Protein AF-A0A496RFH6-F1 (afdb_monomer_lite)

Sequence (148 aa):
MKIVNLVVMVLVFVSGLVIGMLFSYVYQAKTEIEFAIPNFTYTCKNTTIETVKQVEYVYIHDVEEKEWETLIKDFARKHEYDEHNYNCVDFSRDAVKMLREHGYDARQVQGHCKEHPSNINHAWIELCLWYDAITGELIPQNQCIKNM

pLDDT: mean 70.6, std 20.78, range [30.08, 94.81]

Secondary structure (DSSP, 8-state):
-HHHHHHHHHHHHHHHHHHHHHHHHHHHHHHT----------------------------------HHHHHHHHHHHHS--BTTTB-HHHHHHHHHHHHHHTT-EEEEEEE--TT-TT-SSEEEEEEE-EE-TTT-PEEPTTT-----

Foldseek 3Di:
DVVVVVVVVVVVVVVVVVVVVVVVVVVVVVVPPPPPDDDDDDDDPDDDDPDDDDPDPPPPVPPPQDPLRVLL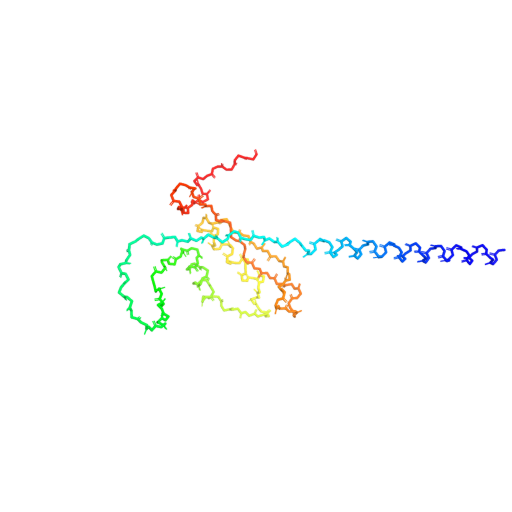VVLCVVDPADCVPCHQVNSQVVSQVSCVVVQWDKDKDWADDPVCPPCRIGIHIDTDWDADPPPRHTDGNVRDDDDD

Radius of gyration: 26.33 Å; chains: 1; bounding box: 45×40×93 Å

Structure (mmCIF, N/CA/C/O backbone):
data_AF-A0A496RFH6-F1
#
_entry.id   AF-A0A496RFH6-F1
#
loop_
_atom_site.group_PDB
_atom_site.id
_atom_site.type_symbol
_atom_site.label_atom_id
_atom_site.label_alt_id
_atom_site.label_comp_id
_atom_site.label_asym_id
_atom_site.label_entity_id
_atom_site.label_seq_id
_atom_site.pdbx_PDB_ins_code
_atom_site.Cartn_x
_atom_site.Cartn_y
_atom_site.Cartn_z
_atom_site.occupancy
_atom_site.B_iso_or_equiv
_atom_site.auth_seq_id
_atom_site.auth_comp_id
_atom_site.auth_asym_id
_atom_site.auth_atom_id
_atom_site.pdbx_PDB_model_num
ATOM 1 N N . MET A 1 1 ? 23.042 14.798 -58.159 1.00 59.47 1 MET A N 1
ATOM 2 C CA . MET A 1 1 ? 22.377 13.873 -57.206 1.00 59.47 1 MET A CA 1
ATOM 3 C C . MET A 1 1 ? 23.144 13.629 -55.903 1.00 59.47 1 MET A C 1
ATOM 5 O O . MET A 1 1 ? 22.501 13.612 -54.867 1.00 59.47 1 MET A O 1
ATOM 9 N N . LYS A 1 2 ? 24.481 13.481 -55.890 1.00 71.50 2 LYS A N 1
ATOM 10 C CA . LYS A 1 2 ? 25.231 13.145 -54.655 1.00 71.50 2 LYS A CA 1
ATOM 11 C C . LYS A 1 2 ? 25.243 14.242 -53.569 1.00 71.50 2 LYS A C 1
ATOM 13 O O . LYS A 1 2 ? 25.199 13.918 -52.392 1.00 71.50 2 LYS A O 1
ATOM 18 N N . ILE A 1 3 ? 25.247 15.521 -53.957 1.00 78.62 3 ILE A N 1
ATOM 19 C CA . ILE A 1 3 ? 25.306 16.656 -53.013 1.00 78.62 3 ILE A CA 1
ATOM 20 C C . ILE A 1 3 ? 23.971 16.855 -52.279 1.00 78.62 3 ILE A C 1
ATOM 22 O O . ILE A 1 3 ? 23.960 17.086 -51.078 1.00 78.62 3 ILE A O 1
ATOM 26 N N . VAL A 1 4 ? 22.842 16.692 -52.975 1.00 80.25 4 VAL A N 1
ATOM 27 C CA . VAL A 1 4 ? 21.501 16.847 -52.382 1.00 80.25 4 VAL A CA 1
ATOM 28 C C . VAL A 1 4 ? 21.260 15.796 -51.293 1.00 80.25 4 VAL A C 1
ATOM 30 O O . VAL A 1 4 ? 20.804 16.133 -50.207 1.00 80.25 4 VAL A O 1
ATOM 33 N N . ASN A 1 5 ? 21.660 14.544 -51.535 1.00 79.69 5 ASN A N 1
ATOM 34 C CA . ASN A 1 5 ? 21.515 13.470 -50.548 1.00 79.69 5 ASN A CA 1
ATOM 35 C C . ASN A 1 5 ? 22.399 13.685 -49.310 1.00 79.69 5 ASN A C 1
ATOM 37 O O . ASN A 1 5 ? 21.971 13.382 -48.200 1.00 79.69 5 ASN A O 1
ATOM 41 N N . LEU A 1 6 ? 23.600 14.248 -49.488 1.00 86.56 6 LEU A N 1
ATOM 42 C CA . LEU A 1 6 ? 24.484 14.593 -48.373 1.00 86.56 6 LEU A CA 1
ATOM 43 C C . LEU A 1 6 ? 23.871 15.698 -47.501 1.00 86.56 6 LEU A C 1
ATOM 45 O O . LEU A 1 6 ? 23.847 15.569 -46.282 1.00 86.56 6 LEU A O 1
ATOM 49 N N . VAL A 1 7 ? 23.321 16.748 -48.119 1.00 87.94 7 VAL A N 1
ATOM 50 C CA . VAL A 1 7 ? 22.662 17.850 -47.395 1.00 87.94 7 VAL A CA 1
ATOM 51 C C . VAL A 1 7 ? 21.446 17.348 -46.613 1.00 87.94 7 VAL A C 1
ATOM 53 O O . VAL A 1 7 ? 21.293 17.687 -45.442 1.00 87.94 7 VAL A O 1
ATOM 56 N N . VAL A 1 8 ? 20.618 16.488 -47.212 1.00 89.19 8 VAL A N 1
ATOM 57 C CA . VAL A 1 8 ? 19.450 15.905 -46.529 1.00 89.19 8 VAL A CA 1
ATOM 58 C C . VAL A 1 8 ? 19.872 15.028 -45.348 1.00 89.19 8 VAL A C 1
ATOM 60 O O . VAL A 1 8 ? 19.296 15.153 -44.271 1.00 89.19 8 VAL A O 1
ATOM 63 N N . MET A 1 9 ? 20.907 14.193 -45.497 1.00 86.44 9 MET A N 1
ATOM 64 C CA . MET A 1 9 ? 21.409 13.368 -44.390 1.00 86.44 9 MET A CA 1
ATOM 65 C C . MET A 1 9 ? 21.931 14.206 -43.220 1.00 86.44 9 MET A C 1
ATOM 67 O O . MET A 1 9 ? 21.640 13.891 -42.066 1.00 86.44 9 MET A O 1
ATOM 71 N N . VAL A 1 10 ? 22.653 15.293 -43.505 1.00 90.31 10 VAL A N 1
ATOM 72 C CA . VAL A 1 10 ? 23.151 16.206 -42.466 1.00 90.31 10 VAL A CA 1
ATOM 73 C C . VAL A 1 10 ? 21.991 16.888 -41.739 1.00 90.31 10 VAL A C 1
ATOM 75 O O . VAL A 1 10 ? 21.997 16.946 -40.511 1.00 90.31 10 VAL A O 1
ATOM 78 N N . LEU A 1 11 ? 20.963 17.342 -42.462 1.00 89.94 11 LEU A N 1
ATOM 79 C CA . LEU A 1 11 ? 19.787 17.972 -41.853 1.00 89.94 11 LEU A CA 1
ATOM 80 C C . LEU A 1 11 ? 19.013 17.006 -40.948 1.00 89.94 11 LEU A C 1
ATOM 82 O O . LEU A 1 11 ? 18.638 17.383 -39.838 1.00 89.94 11 LEU A O 1
ATOM 86 N N . VAL A 1 12 ? 18.830 15.752 -41.376 1.00 89.75 12 VAL A N 1
ATOM 87 C CA . VAL A 1 12 ? 18.175 14.721 -40.555 1.00 89.75 12 VAL A CA 1
ATOM 88 C C . VAL A 1 12 ? 18.977 14.463 -39.278 1.00 89.75 12 VAL A C 1
ATOM 90 O O . VAL A 1 12 ? 18.405 14.467 -38.188 1.00 89.75 12 VAL A O 1
ATOM 93 N N . PHE A 1 13 ? 20.300 14.330 -39.383 1.00 91.25 13 PHE A N 1
ATOM 94 C CA . PHE A 1 13 ? 21.163 14.085 -38.228 1.00 91.25 13 PHE A CA 1
ATOM 95 C C . PHE A 1 13 ? 21.141 15.244 -37.219 1.00 91.25 13 PHE A C 1
ATOM 97 O O . PHE A 1 13 ? 20.950 15.023 -36.022 1.00 91.25 13 PHE A O 1
ATOM 104 N N . VAL A 1 14 ? 21.257 16.487 -37.697 1.00 92.25 14 VAL A N 1
ATOM 105 C CA . VAL A 1 14 ? 21.196 17.682 -36.839 1.00 92.25 14 VAL A CA 1
ATOM 106 C C . VAL A 1 14 ? 19.825 17.806 -36.174 1.00 92.25 14 VAL A C 1
ATOM 108 O O . VAL A 1 14 ? 19.751 18.080 -34.977 1.00 92.25 14 VAL A O 1
ATOM 111 N N . SER A 1 15 ? 18.738 17.543 -36.906 1.00 88.88 15 SER A N 1
ATOM 112 C CA . SER A 1 15 ? 17.388 17.598 -36.336 1.00 88.88 15 SER A CA 1
ATOM 113 C C . SER A 1 15 ? 17.174 16.548 -35.238 1.00 88.88 15 SER A C 1
ATOM 115 O O . SER A 1 15 ? 16.612 16.868 -34.191 1.00 88.88 15 SER A O 1
ATOM 117 N N . GLY A 1 16 ? 17.708 15.334 -35.415 1.00 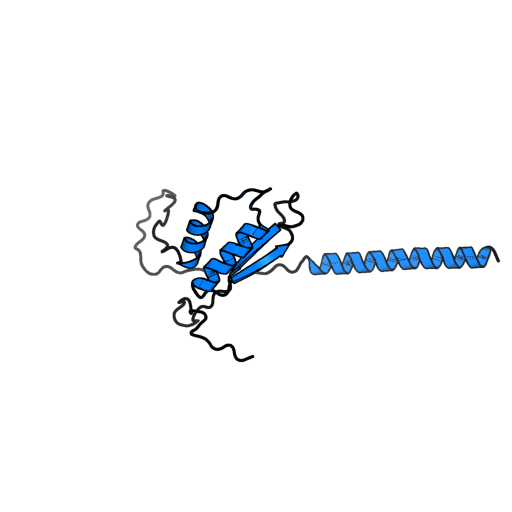90.56 16 GLY A N 1
ATOM 118 C CA . GLY A 1 16 ? 17.659 14.279 -34.403 1.00 90.56 16 GLY A CA 1
ATOM 119 C C . GLY A 1 16 ? 18.413 14.649 -33.124 1.00 90.56 16 GLY A C 1
ATOM 120 O O . GLY A 1 16 ? 17.901 14.421 -32.028 1.00 90.56 16 GLY A O 1
ATOM 121 N N . LEU A 1 17 ? 19.584 15.286 -33.247 1.00 91.19 17 LEU A N 1
ATOM 122 C CA . LEU A 1 17 ? 20.350 15.760 -32.088 1.00 91.19 17 LEU A CA 1
ATOM 123 C C . LEU A 1 17 ? 19.601 16.842 -31.302 1.00 91.19 17 LEU A C 1
ATOM 125 O O . LEU A 1 17 ? 19.535 16.768 -30.076 1.00 91.19 17 LEU A O 1
ATOM 129 N N . VAL A 1 18 ? 19.002 17.816 -31.994 1.00 90.62 18 VAL A N 1
ATOM 130 C CA . VAL A 1 18 ? 18.232 18.894 -31.349 1.00 90.62 18 VAL A CA 1
ATOM 131 C C . VAL A 1 18 ? 17.012 18.331 -30.619 1.00 90.62 18 VAL A C 1
ATOM 133 O O . VAL A 1 18 ? 16.765 18.691 -29.468 1.00 90.62 18 VAL A O 1
ATOM 136 N N . ILE A 1 19 ? 16.280 17.403 -31.244 1.00 88.62 19 ILE A N 1
ATOM 137 C CA . ILE A 1 19 ? 15.125 16.745 -30.617 1.00 88.62 19 ILE A CA 1
ATOM 138 C C . ILE A 1 19 ? 15.568 15.954 -29.378 1.00 88.62 19 ILE A C 1
ATOM 140 O O . ILE A 1 19 ? 14.950 16.084 -28.323 1.00 88.62 19 ILE A O 1
ATOM 144 N N . GLY A 1 20 ? 16.661 15.190 -29.467 1.00 87.88 20 GLY A N 1
ATOM 145 C CA . GLY A 1 20 ? 17.198 14.434 -28.331 1.00 87.88 20 GLY A CA 1
ATOM 146 C C . GLY A 1 20 ? 17.577 15.322 -27.139 1.00 87.88 20 GLY A C 1
ATOM 147 O O . GLY A 1 20 ? 17.242 14.998 -25.999 1.00 87.88 20 GLY A O 1
ATOM 148 N N . MET A 1 21 ? 18.205 16.475 -27.391 1.00 86.81 21 MET A N 1
ATOM 149 C CA . MET A 1 21 ? 18.537 17.443 -26.336 1.00 86.81 21 MET A CA 1
ATOM 150 C C . MET A 1 21 ? 17.285 18.038 -25.678 1.00 86.81 21 MET A C 1
ATOM 152 O O . MET A 1 21 ? 17.238 18.146 -24.453 1.00 86.81 21 MET A O 1
ATOM 156 N N . LEU A 1 22 ? 16.254 18.370 -26.463 1.00 83.06 22 LEU A N 1
ATOM 157 C CA . LEU A 1 22 ? 14.983 18.883 -25.936 1.00 83.06 22 LEU A CA 1
ATOM 158 C C . LEU A 1 22 ? 14.274 17.850 -25.050 1.00 83.06 22 LEU A C 1
ATOM 160 O O . LEU A 1 22 ? 13.790 18.198 -23.974 1.00 83.06 22 LEU A O 1
ATOM 164 N N . PHE A 1 23 ? 14.259 16.576 -25.456 1.00 75.00 23 PHE A N 1
ATOM 165 C CA . PHE A 1 23 ? 13.696 15.498 -24.638 1.00 75.00 23 PHE A CA 1
ATOM 166 C C . PHE A 1 23 ? 14.458 15.309 -23.320 1.00 75.00 23 PHE A C 1
ATOM 168 O O . PHE A 1 23 ? 13.826 15.170 -22.275 1.00 75.00 23 PHE A O 1
ATOM 175 N N . SER A 1 24 ? 15.794 15.361 -23.350 1.00 73.75 24 SER A N 1
ATOM 176 C CA . SER A 1 24 ? 16.627 15.279 -22.140 1.00 73.75 24 SER A CA 1
ATOM 177 C C . SER A 1 24 ? 16.337 16.426 -21.163 1.00 73.75 24 SER A C 1
ATOM 179 O O . SER A 1 24 ? 16.162 16.195 -19.967 1.00 73.75 24 SER A O 1
ATOM 181 N N . TYR A 1 25 ? 16.200 17.653 -21.677 1.00 72.50 25 TYR A N 1
ATOM 182 C CA . TYR A 1 25 ? 15.892 18.832 -20.866 1.00 72.50 25 TYR A CA 1
ATOM 183 C C . TYR A 1 25 ? 14.516 18.736 -20.190 1.00 72.50 25 TYR A C 1
ATOM 185 O O . TYR A 1 25 ? 14.393 18.975 -18.991 1.00 72.50 25 TYR A O 1
ATOM 193 N N . VAL A 1 26 ? 13.482 18.315 -20.930 1.00 67.12 26 VAL A N 1
ATOM 194 C CA . VAL A 1 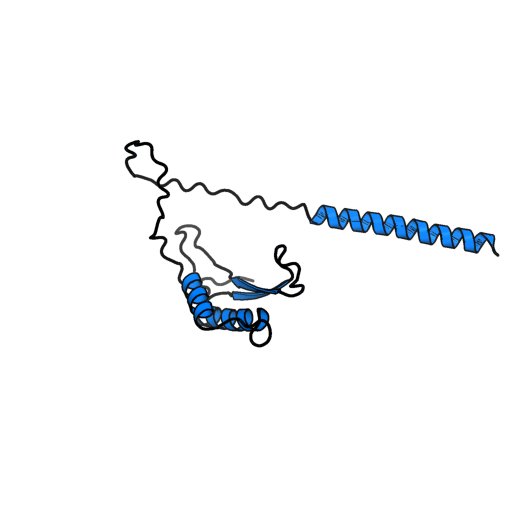26 ? 12.135 18.103 -20.368 1.00 67.12 26 VAL A CA 1
ATOM 195 C C . VAL A 1 26 ? 12.137 16.989 -19.318 1.00 67.12 26 VAL A C 1
ATOM 197 O O . VAL A 1 26 ? 11.423 17.082 -18.319 1.00 67.12 26 VAL A O 1
ATOM 200 N N . TYR A 1 27 ? 12.941 15.944 -19.523 1.00 63.06 27 TYR A N 1
ATOM 201 C CA . TYR A 1 27 ? 13.050 14.838 -18.576 1.00 63.06 27 TYR A CA 1
ATOM 202 C C . TYR A 1 27 ? 13.719 15.270 -17.264 1.00 63.06 27 TYR A C 1
ATOM 204 O O . TYR A 1 27 ? 13.182 14.982 -16.197 1.00 63.06 27 TYR A O 1
ATOM 212 N N . GLN A 1 28 ? 14.823 16.025 -17.333 1.00 59.38 28 GLN A N 1
ATOM 213 C CA . GLN A 1 28 ? 15.492 16.577 -16.145 1.00 59.38 28 GLN A CA 1
ATOM 214 C C . GLN A 1 28 ? 14.614 17.592 -15.397 1.00 59.38 28 GLN A C 1
ATOM 216 O O . GLN A 1 28 ? 14.528 17.545 -14.171 1.00 59.38 28 GLN A O 1
ATOM 221 N N . ALA A 1 29 ? 13.883 18.448 -16.117 1.00 57.78 29 ALA A N 1
ATOM 222 C CA . ALA A 1 29 ? 12.992 19.431 -15.501 1.00 57.78 29 ALA A CA 1
ATOM 223 C C . ALA A 1 29 ? 11.823 18.791 -14.725 1.00 57.78 29 ALA A C 1
ATOM 225 O O . ALA A 1 29 ? 11.332 19.365 -13.756 1.00 57.78 29 ALA A O 1
ATOM 226 N N . LYS A 1 30 ? 11.370 17.590 -15.114 1.00 52.31 30 LYS A N 1
ATOM 227 C CA . LYS A 1 30 ? 10.314 16.861 -14.388 1.00 52.31 30 LYS A CA 1
ATOM 228 C C . LYS A 1 30 ? 10.798 16.208 -13.092 1.00 52.31 30 LYS A C 1
ATOM 230 O O . LYS A 1 30 ? 9.972 15.922 -12.230 1.00 52.31 30 LYS A O 1
ATOM 235 N N . THR A 1 31 ? 12.097 15.946 -12.959 1.00 49.69 31 THR A N 1
ATOM 236 C CA . THR A 1 31 ? 12.660 15.247 -11.794 1.00 49.69 31 THR A CA 1
ATOM 237 C C . THR A 1 31 ? 12.980 16.154 -10.603 1.00 49.69 31 THR A C 1
ATOM 239 O O . THR A 1 31 ? 13.223 15.629 -9.523 1.00 49.69 31 THR A O 1
ATOM 242 N N . GLU A 1 32 ? 12.916 17.481 -10.757 1.00 42.59 32 GLU A N 1
ATOM 243 C CA . GLU A 1 32 ? 13.239 18.460 -9.700 1.00 42.59 32 GLU A CA 1
ATOM 244 C C . GLU A 1 32 ? 12.010 19.067 -8.997 1.00 42.59 32 GLU A C 1
ATOM 246 O O . GLU A 1 32 ? 12.090 20.130 -8.387 1.00 42.59 32 GLU A O 1
ATOM 251 N N . ILE A 1 33 ? 10.850 18.404 -9.035 1.00 46.16 33 ILE A N 1
ATOM 252 C CA . ILE A 1 33 ? 9.732 18.796 -8.165 1.00 46.16 33 ILE A CA 1
ATOM 253 C C . ILE A 1 33 ? 9.987 18.196 -6.777 1.00 46.16 33 ILE A C 1
ATOM 255 O O . ILE A 1 33 ? 9.498 17.117 -6.439 1.00 46.16 33 ILE A O 1
ATOM 259 N N . GLU A 1 34 ? 10.801 18.890 -5.983 1.00 39.41 34 GLU A N 1
ATOM 260 C CA . GLU A 1 34 ? 10.926 18.648 -4.549 1.00 39.41 34 GLU A CA 1
ATOM 261 C C . GLU A 1 34 ? 9.584 18.962 -3.876 1.00 39.41 34 GLU A C 1
ATOM 263 O O . GLU A 1 34 ? 9.151 20.112 -3.776 1.00 39.41 34 GLU A O 1
ATOM 268 N N . PHE A 1 35 ? 8.891 17.921 -3.420 1.00 37.94 35 PHE A N 1
ATOM 269 C CA . PHE A 1 35 ? 7.745 18.079 -2.536 1.00 37.94 35 PHE A CA 1
ATOM 270 C C . PHE A 1 35 ? 8.252 18.555 -1.172 1.00 37.94 35 PHE A C 1
ATOM 272 O O . PHE A 1 35 ? 8.791 17.773 -0.391 1.00 37.94 35 PHE A O 1
ATOM 279 N N . ALA A 1 36 ? 8.066 19.840 -0.873 1.00 36.00 36 ALA A N 1
ATOM 280 C CA . ALA A 1 36 ? 8.202 20.357 0.480 1.00 36.00 36 ALA A CA 1
ATOM 281 C C . ALA A 1 36 ? 7.094 19.740 1.349 1.00 36.00 36 ALA A C 1
ATOM 283 O O . ALA A 1 36 ? 5.946 20.183 1.316 1.00 36.00 36 ALA A O 1
ATOM 284 N N . ILE A 1 37 ? 7.422 18.691 2.103 1.00 36.78 37 ILE A N 1
ATOM 285 C CA . ILE A 1 37 ? 6.541 18.168 3.148 1.00 36.78 37 ILE A CA 1
ATOM 286 C C . ILE A 1 37 ? 6.566 19.200 4.287 1.00 36.78 37 ILE A C 1
ATOM 288 O O . ILE A 1 37 ? 7.641 19.456 4.837 1.00 36.78 37 ILE A O 1
ATOM 292 N N . PRO A 1 38 ? 5.440 19.847 4.638 1.00 37.31 38 PRO A N 1
ATOM 293 C CA . PRO A 1 38 ? 5.426 20.796 5.740 1.00 37.31 38 PRO A CA 1
ATOM 294 C C . PRO A 1 38 ? 5.732 20.062 7.050 1.00 37.31 38 PRO A C 1
ATOM 296 O O . PRO A 1 38 ? 5.026 19.136 7.443 1.00 37.31 38 PRO A O 1
ATOM 299 N N . ASN A 1 39 ? 6.802 20.484 7.727 1.00 32.91 39 ASN A N 1
ATOM 300 C CA . ASN A 1 39 ? 7.136 20.015 9.067 1.00 32.91 39 ASN A CA 1
ATOM 301 C C . ASN A 1 39 ? 6.068 20.515 10.047 1.00 32.91 39 ASN A C 1
ATOM 303 O O . ASN A 1 39 ? 6.026 21.701 10.378 1.00 32.91 39 ASN A O 1
ATOM 307 N N . PHE A 1 40 ? 5.203 19.617 10.512 1.00 32.53 40 PHE A N 1
ATOM 308 C CA . PHE A 1 40 ? 4.283 19.905 11.606 1.00 32.53 40 PHE A CA 1
ATOM 309 C C . PHE A 1 40 ? 5.017 19.741 12.939 1.00 32.53 40 PHE A C 1
ATOM 311 O O . PHE A 1 40 ? 5.418 18.644 13.321 1.00 32.53 40 PHE A O 1
ATOM 318 N N . THR A 1 41 ? 5.202 20.847 13.657 1.00 30.08 41 THR A N 1
ATOM 319 C CA . THR A 1 41 ? 5.748 20.841 15.018 1.00 30.08 41 THR A CA 1
ATOM 320 C C . THR A 1 41 ? 4.622 20.531 16.002 1.00 30.08 41 THR A C 1
ATOM 322 O O . THR A 1 41 ? 3.748 21.368 16.228 1.00 30.08 41 THR A O 1
ATOM 325 N N . TYR A 1 42 ? 4.640 19.348 16.615 1.00 38.78 42 TYR A N 1
ATOM 326 C CA . TYR A 1 42 ? 3.746 19.030 17.728 1.00 38.78 42 TYR A CA 1
ATOM 327 C C . TYR A 1 42 ? 4.229 19.753 18.993 1.00 38.78 42 TYR A C 1
ATOM 329 O O . TYR A 1 42 ? 5.292 19.451 19.532 1.00 38.78 42 TYR A O 1
ATOM 337 N N . THR A 1 43 ? 3.457 20.718 19.491 1.00 32.19 43 THR A N 1
ATOM 338 C CA . THR A 1 43 ? 3.661 21.294 20.825 1.00 32.19 43 THR A CA 1
ATOM 339 C C . THR A 1 43 ? 2.979 20.406 21.861 1.00 32.19 43 THR A C 1
ATOM 341 O O . THR A 1 43 ? 1.786 20.536 22.130 1.00 32.19 43 THR A O 1
ATOM 344 N N . CYS A 1 44 ? 3.743 19.492 22.464 1.00 36.22 44 CYS A N 1
ATOM 345 C CA . CYS A 1 44 ? 3.278 18.744 23.630 1.00 36.22 44 CYS A CA 1
ATOM 346 C C . CYS A 1 44 ? 3.049 19.720 24.792 1.00 36.22 44 CYS A C 1
ATOM 348 O O . CYS A 1 44 ? 3.977 20.370 25.280 1.00 36.22 44 CYS A O 1
ATOM 350 N N . LYS A 1 45 ? 1.791 19.863 25.210 1.00 35.59 45 LYS A N 1
ATOM 351 C CA . LYS A 1 45 ? 1.393 20.724 26.322 1.00 35.59 45 LYS A CA 1
ATOM 352 C C . LYS A 1 45 ? 1.518 19.926 27.624 1.00 35.59 45 LYS A C 1
ATOM 354 O O . LYS A 1 45 ? 0.881 18.892 27.770 1.00 35.59 45 LYS A O 1
ATOM 359 N N . ASN A 1 46 ? 2.284 20.482 28.562 1.00 40.22 46 ASN A N 1
ATOM 360 C CA . ASN A 1 46 ? 2.442 20.092 29.968 1.00 40.22 46 ASN A CA 1
ATOM 361 C C . ASN A 1 46 ? 3.241 18.814 30.268 1.00 40.22 46 ASN A C 1
ATOM 363 O O . ASN A 1 46 ? 2.675 17.767 30.565 1.00 40.22 46 ASN A O 1
ATOM 367 N N . THR A 1 47 ? 4.562 18.948 30.406 1.00 38.12 47 THR A N 1
ATOM 368 C CA . THR A 1 47 ? 5.297 18.200 31.441 1.00 38.12 47 THR A CA 1
ATOM 369 C C . THR A 1 47 ? 6.460 19.052 31.946 1.00 38.12 47 THR A C 1
ATOM 371 O O . THR A 1 47 ? 7.199 19.648 31.166 1.00 38.12 47 THR A O 1
ATOM 374 N N . THR A 1 48 ? 6.559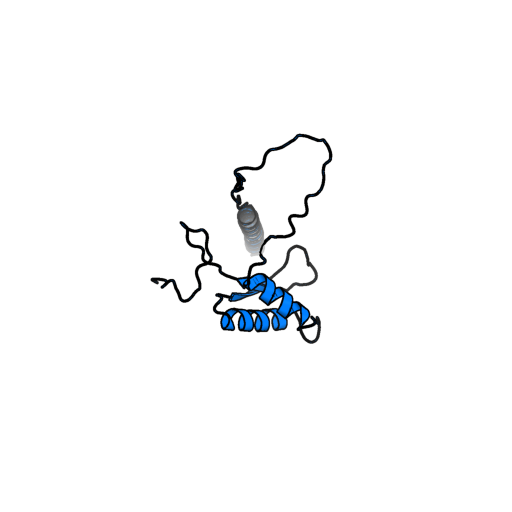 19.184 33.265 1.00 37.12 48 THR A N 1
ATOM 375 C CA . THR A 1 48 ? 7.584 19.927 34.001 1.00 37.12 48 THR A CA 1
ATOM 376 C C . THR A 1 48 ? 8.964 19.350 33.684 1.00 37.12 48 THR A C 1
ATOM 378 O O . THR A 1 48 ? 9.243 18.201 34.008 1.00 37.12 48 THR A O 1
ATOM 381 N N . ILE A 1 49 ? 9.820 20.135 33.028 1.00 37.94 49 ILE A N 1
ATOM 382 C CA . ILE A 1 49 ? 11.194 19.739 32.703 1.00 37.94 49 ILE A CA 1
ATOM 383 C C . ILE A 1 49 ? 12.077 20.111 33.896 1.00 37.94 49 ILE A C 1
ATOM 385 O O . ILE A 1 49 ? 12.479 21.266 34.035 1.00 37.94 49 ILE A O 1
ATOM 389 N N . GLU A 1 50 ? 12.397 19.145 34.755 1.00 33.50 50 GLU A N 1
ATOM 390 C CA . GLU A 1 50 ? 13.606 19.249 35.573 1.00 33.50 50 GLU A CA 1
ATOM 391 C C . GLU A 1 50 ? 14.801 18.888 34.689 1.00 33.50 50 GLU A C 1
ATOM 393 O O . GLU A 1 50 ? 15.012 17.744 34.293 1.00 33.50 50 GLU A O 1
ATOM 398 N N . THR A 1 51 ? 15.562 19.911 34.309 1.00 36.09 51 THR A N 1
ATOM 399 C CA . THR A 1 51 ? 16.790 19.779 33.526 1.00 36.09 51 THR A CA 1
ATOM 400 C C . THR A 1 51 ? 17.829 18.957 34.285 1.00 36.09 51 THR A C 1
ATOM 402 O O . THR A 1 51 ? 18.526 19.479 35.155 1.00 36.09 51 THR A O 1
ATOM 405 N N . VAL A 1 52 ? 18.012 17.700 33.886 1.00 34.88 52 VAL A N 1
ATOM 406 C CA . VAL A 1 52 ? 19.240 16.945 34.143 1.00 34.88 52 VAL A CA 1
ATOM 407 C C . VAL A 1 52 ? 19.761 16.426 32.807 1.00 34.88 52 VAL A C 1
ATOM 409 O O . VAL A 1 52 ? 19.083 15.716 32.074 1.00 34.88 52 VAL A O 1
ATOM 412 N N . LYS A 1 53 ? 20.981 16.852 32.466 1.00 43.59 53 LYS A N 1
ATOM 413 C CA . LYS A 1 53 ? 21.743 16.399 31.301 1.00 43.59 53 LYS A CA 1
ATOM 414 C C . LYS A 1 53 ? 21.916 14.879 31.340 1.00 43.59 53 LYS A C 1
ATOM 416 O O . LYS A 1 53 ? 22.810 14.398 32.025 1.00 43.59 53 LYS A O 1
ATOM 421 N N . GLN A 1 54 ? 21.158 14.171 30.518 1.00 31.98 54 GLN A N 1
ATOM 422 C CA . GLN A 1 54 ? 21.553 12.935 29.847 1.00 31.98 54 GLN A CA 1
ATOM 423 C C . GLN A 1 54 ? 20.599 12.774 28.661 1.00 31.98 54 GLN A C 1
ATOM 425 O O . GLN A 1 54 ? 19.389 12.885 28.820 1.00 31.98 54 GLN A O 1
ATOM 430 N N . VAL A 1 55 ? 21.142 12.609 27.451 1.00 38.53 55 VAL A N 1
ATOM 431 C CA . VAL A 1 55 ? 20.342 12.276 26.265 1.00 38.53 55 VAL A CA 1
ATOM 432 C C . VAL A 1 55 ? 19.914 10.819 26.433 1.00 38.53 55 VAL A C 1
ATOM 434 O O . VAL A 1 55 ? 20.558 9.906 25.925 1.00 38.53 55 VAL A O 1
ATOM 437 N N . GLU A 1 56 ? 18.884 10.600 27.243 1.00 31.59 56 GLU A N 1
ATOM 438 C CA . GLU A 1 56 ? 18.109 9.370 27.217 1.00 31.59 56 GLU A CA 1
ATOM 439 C C . GLU A 1 56 ? 17.304 9.382 25.920 1.00 31.59 56 GLU A C 1
ATOM 441 O O . GLU A 1 56 ? 16.502 10.284 25.666 1.00 31.59 56 GLU A O 1
ATOM 446 N N . TYR A 1 57 ? 17.535 8.379 25.076 1.00 32.16 57 TYR A N 1
ATOM 447 C CA . TYR A 1 57 ? 16.569 8.013 24.052 1.00 32.16 57 TYR A CA 1
ATOM 448 C C . TYR A 1 57 ? 15.324 7.530 24.792 1.00 32.16 57 TYR A C 1
ATOM 450 O O . TYR A 1 57 ? 15.237 6.367 25.183 1.00 32.16 57 TYR A O 1
ATOM 458 N N . VAL A 1 58 ? 14.381 8.435 25.038 1.00 32.59 58 VAL A N 1
ATOM 459 C CA . VAL A 1 58 ? 13.050 8.064 25.509 1.00 32.59 58 VAL A CA 1
ATOM 460 C C . VAL A 1 58 ? 12.377 7.344 24.344 1.00 32.59 58 VAL A C 1
ATOM 462 O O . VAL A 1 58 ? 11.842 7.973 23.432 1.00 32.59 58 VAL A O 1
ATOM 465 N N . TYR A 1 59 ? 12.458 6.014 24.336 1.00 36.12 59 TYR A N 1
ATOM 466 C CA . TYR A 1 59 ? 11.593 5.186 23.507 1.00 36.12 59 TYR A CA 1
ATOM 467 C C . TYR A 1 59 ? 10.176 5.358 24.048 1.00 36.12 59 TYR A C 1
ATOM 469 O O . TYR A 1 59 ? 9.803 4.774 25.065 1.00 36.12 59 TYR A O 1
ATOM 477 N N . ILE A 1 60 ? 9.401 6.225 23.399 1.00 38.47 60 ILE A N 1
ATOM 478 C CA . ILE A 1 60 ? 7.966 6.343 23.642 1.00 38.47 60 ILE A CA 1
ATOM 479 C C . ILE A 1 60 ? 7.351 5.027 23.157 1.00 38.47 60 ILE A C 1
ATOM 481 O O . ILE A 1 60 ? 7.164 4.829 21.960 1.00 38.47 60 ILE A O 1
ATOM 485 N N . HIS A 1 61 ? 7.119 4.097 24.082 1.00 36.88 61 HIS A N 1
ATOM 486 C CA . HIS A 1 61 ? 6.592 2.764 23.785 1.00 36.88 61 HIS A CA 1
ATOM 487 C C . HIS A 1 61 ? 5.066 2.708 23.628 1.00 36.88 61 HIS A C 1
ATOM 489 O O . HIS A 1 61 ? 4.556 1.660 23.255 1.00 36.88 61 HIS A O 1
ATOM 495 N N . ASP A 1 62 ? 4.355 3.820 23.820 1.00 41.03 62 ASP A N 1
ATOM 496 C CA . ASP A 1 62 ? 2.888 3.863 23.756 1.00 41.03 62 ASP A CA 1
ATOM 497 C C . ASP A 1 62 ? 2.384 4.759 22.616 1.00 41.03 62 ASP A C 1
ATOM 499 O O . ASP A 1 62 ? 1.543 5.638 22.803 1.00 41.03 62 ASP A O 1
ATOM 503 N N . VAL A 1 63 ? 2.901 4.553 21.402 1.00 51.31 63 VAL A N 1
ATOM 504 C CA . VAL A 1 63 ? 2.127 4.937 20.217 1.00 51.31 63 VAL A CA 1
ATOM 505 C C . VAL A 1 63 ? 1.148 3.798 19.990 1.00 51.31 63 VAL A C 1
ATOM 507 O O . VAL A 1 63 ? 1.557 2.719 19.571 1.00 51.31 63 VAL A O 1
ATOM 510 N N . GLU A 1 64 ? -0.123 4.020 20.323 1.00 60.25 64 GLU A N 1
ATOM 511 C CA . GLU A 1 64 ? -1.208 3.098 19.987 1.00 60.25 64 GLU A CA 1
ATOM 512 C C . GLU A 1 64 ? -1.125 2.789 18.486 1.00 60.25 64 GLU A C 1
ATOM 514 O O . GLU A 1 64 ? -1.362 3.658 17.636 1.00 60.25 64 GLU A O 1
ATOM 519 N N . GLU A 1 65 ? -0.666 1.574 18.177 1.00 69.12 65 GLU A N 1
ATOM 520 C CA . GLU A 1 65 ? -0.416 1.134 16.813 1.00 69.12 65 GLU A CA 1
ATOM 521 C C . GLU A 1 65 ? -1.746 1.165 16.064 1.00 69.12 65 GLU A C 1
ATOM 523 O O . GLU A 1 65 ? -2.764 0.656 16.540 1.00 69.12 65 GLU A O 1
ATOM 528 N N . LYS A 1 66 ? -1.773 1.849 14.919 1.00 82.25 66 LYS A N 1
ATOM 529 C CA . LYS A 1 66 ? -3.017 2.000 14.170 1.00 82.25 66 LYS A CA 1
ATOM 530 C C . LYS A 1 66 ? -3.452 0.629 13.665 1.00 82.25 66 LYS A C 1
ATOM 532 O O . LYS A 1 66 ? -2.629 -0.134 13.172 1.00 82.25 66 LYS A O 1
ATOM 537 N N . GLU A 1 67 ? -4.751 0.349 13.723 1.00 85.38 67 GLU A N 1
ATOM 538 C CA . GLU A 1 67 ? -5.323 -0.949 13.341 1.00 85.38 67 GLU A CA 1
ATOM 539 C C . GLU A 1 67 ? -4.812 -1.451 11.975 1.00 85.38 67 GLU A C 1
ATOM 541 O O . GLU A 1 67 ? -4.370 -2.592 11.864 1.00 85.38 67 GLU A O 1
ATOM 546 N N . TRP A 1 68 ? -4.787 -0.592 10.947 1.00 85.25 68 TRP A N 1
ATOM 547 C CA . TRP A 1 68 ? -4.266 -0.943 9.618 1.00 85.25 68 TRP A CA 1
ATOM 548 C C . TRP A 1 68 ? -2.791 -1.371 9.625 1.00 85.25 68 TRP A C 1
ATOM 550 O O . TRP A 1 68 ? -2.393 -2.223 8.830 1.00 85.25 68 TRP A O 1
ATOM 560 N N . GLU A 1 69 ? -1.973 -0.804 10.510 1.00 89.25 69 GLU A N 1
ATOM 561 C CA . GLU A 1 69 ? -0.553 -1.133 10.630 1.00 89.25 69 GLU A CA 1
ATOM 562 C C . GLU A 1 69 ? -0.384 -2.511 11.273 1.00 89.25 69 GLU A C 1
ATOM 564 O O . GLU A 1 69 ? 0.352 -3.355 10.748 1.00 89.25 69 GLU A O 1
ATOM 569 N N . THR A 1 70 ? -1.135 -2.777 12.344 1.00 89.50 70 THR A N 1
ATOM 570 C CA . THR A 1 70 ? -1.186 -4.093 12.988 1.00 89.50 70 THR A CA 1
ATOM 571 C C . THR A 1 70 ? -1.677 -5.164 12.011 1.00 89.50 70 THR A C 1
ATOM 573 O O . THR A 1 70 ? -1.056 -6.222 11.909 1.00 89.50 70 THR A O 1
ATOM 576 N N . LEU A 1 71 ? -2.718 -4.882 11.218 1.00 89.88 71 LEU A N 1
ATOM 577 C CA . LEU A 1 71 ? -3.235 -5.804 10.198 1.00 89.88 71 LEU A CA 1
ATOM 578 C C . LEU A 1 71 ? -2.166 -6.190 9.166 1.00 89.88 71 LEU A C 1
ATOM 580 O O . LEU A 1 71 ? -2.014 -7.371 8.844 1.00 89.88 71 LEU A O 1
ATOM 584 N N . ILE A 1 72 ? -1.398 -5.221 8.660 1.00 90.81 72 ILE A N 1
ATOM 585 C CA . ILE A 1 72 ? -0.336 -5.481 7.675 1.00 90.81 72 ILE A CA 1
ATOM 586 C C . ILE A 1 72 ? 0.817 -6.265 8.310 1.00 90.81 72 ILE A C 1
ATOM 588 O O . ILE A 1 72 ? 1.304 -7.224 7.706 1.00 90.81 72 ILE A O 1
ATOM 592 N N . LYS A 1 73 ? 1.239 -5.910 9.531 1.00 89.56 73 LYS A N 1
ATOM 593 C CA . LYS A 1 73 ? 2.301 -6.631 10.256 1.00 89.56 73 LYS A CA 1
ATOM 594 C C . LYS A 1 73 ? 1.893 -8.072 10.556 1.00 89.56 73 LYS A C 1
ATOM 596 O O . LYS A 1 73 ? 2.681 -8.993 10.345 1.00 89.56 73 LYS A O 1
ATOM 601 N N . ASP A 1 74 ? 0.657 -8.296 10.986 1.00 91.31 74 ASP A N 1
ATOM 602 C CA . ASP A 1 74 ? 0.096 -9.633 11.194 1.00 91.31 74 ASP A CA 1
ATOM 603 C C . ASP A 1 74 ? 0.033 -10.438 9.904 1.00 91.31 74 ASP A C 1
ATOM 605 O O . ASP A 1 74 ? 0.383 -11.621 9.890 1.00 91.31 74 ASP A O 1
ATOM 609 N N . PHE A 1 75 ? -0.393 -9.801 8.816 1.00 90.25 75 PHE A N 1
ATOM 610 C CA . PHE A 1 75 ? -0.447 -10.430 7.507 1.00 90.25 75 PHE A CA 1
ATOM 611 C C . PHE A 1 75 ? 0.947 -10.852 7.037 1.00 90.25 75 PHE A C 1
ATOM 613 O O . PHE A 1 75 ? 1.119 -12.002 6.634 1.00 90.25 75 PHE A O 1
ATOM 620 N N . ALA A 1 76 ? 1.943 -9.971 7.174 1.00 88.75 76 ALA A N 1
ATOM 621 C CA . ALA A 1 76 ? 3.335 -10.244 6.829 1.00 88.75 76 ALA A CA 1
ATOM 622 C C . ALA A 1 76 ? 3.931 -11.397 7.646 1.00 88.75 76 ALA A C 1
ATOM 624 O O . ALA A 1 76 ? 4.657 -12.226 7.111 1.00 88.75 76 ALA A O 1
ATOM 625 N N . ARG A 1 77 ? 3.586 -11.494 8.935 1.00 87.81 77 ARG A N 1
ATOM 626 C CA . ARG A 1 77 ? 4.022 -12.606 9.794 1.00 87.81 77 ARG A CA 1
ATOM 627 C C . ARG A 1 77 ? 3.400 -13.948 9.409 1.00 87.81 77 ARG A C 1
ATOM 629 O O . ARG A 1 77 ? 4.016 -14.983 9.641 1.00 87.81 77 ARG A O 1
ATOM 636 N N . LYS A 1 78 ? 2.176 -13.945 8.872 1.00 88.12 78 LYS A N 1
ATOM 637 C CA . LYS A 1 78 ? 1.443 -15.163 8.477 1.00 88.12 78 LYS A CA 1
ATOM 638 C C . LYS A 1 78 ? 1.775 -15.637 7.063 1.00 88.12 78 LYS A C 1
ATOM 640 O O . LYS A 1 78 ? 1.587 -16.815 6.777 1.00 88.12 78 LYS A O 1
ATOM 645 N N . HIS A 1 79 ? 2.233 -14.737 6.198 1.00 82.44 79 HIS A N 1
ATOM 646 C CA . HIS A 1 79 ? 2.539 -15.029 4.803 1.00 82.44 79 HIS A CA 1
ATOM 647 C C . HIS A 1 79 ? 4.031 -14.830 4.569 1.00 82.44 79 HIS A C 1
ATOM 649 O O . HIS A 1 79 ? 4.494 -13.710 4.352 1.00 82.44 79 HIS A O 1
ATOM 655 N N . GLU A 1 80 ? 4.778 -15.930 4.639 1.00 79.38 80 GLU A N 1
ATOM 656 C CA . GLU A 1 80 ? 6.209 -15.925 4.364 1.00 79.38 80 GLU A CA 1
ATOM 657 C C . GLU A 1 80 ? 6.452 -15.554 2.895 1.00 79.38 80 GLU A C 1
ATOM 659 O O . GLU A 1 80 ? 5.899 -16.158 1.976 1.00 79.38 80 GLU A O 1
ATOM 664 N N . TYR A 1 81 ? 7.240 -14.502 2.688 1.00 75.62 81 TYR A N 1
ATOM 665 C CA . TYR A 1 81 ? 7.587 -14.003 1.366 1.00 75.62 81 TYR A CA 1
ATOM 666 C C . TYR A 1 81 ? 8.582 -14.947 0.684 1.00 75.62 81 TYR A C 1
ATOM 668 O O . TYR A 1 81 ? 9.632 -15.253 1.248 1.00 75.62 81 TYR A O 1
ATOM 676 N N . ASP A 1 82 ? 8.290 -15.345 -0.553 1.00 77.56 82 ASP A N 1
ATOM 677 C CA . ASP A 1 82 ? 9.178 -16.159 -1.385 1.00 77.56 82 ASP A CA 1
ATOM 678 C C . ASP A 1 82 ? 9.277 -15.523 -2.775 1.00 77.56 82 ASP A C 1
ATOM 680 O O . ASP A 1 82 ? 8.303 -15.490 -3.523 1.00 77.56 82 ASP A O 1
ATOM 684 N N . GLU A 1 83 ? 10.465 -15.048 -3.155 1.00 73.38 83 GLU A N 1
ATOM 685 C CA . GLU A 1 83 ? 10.699 -14.399 -4.453 1.00 73.38 83 GLU A CA 1
ATOM 686 C C . GLU A 1 83 ? 10.250 -15.234 -5.665 1.00 73.38 83 GLU A C 1
ATOM 688 O O . GLU A 1 83 ? 9.929 -14.662 -6.709 1.00 73.38 83 GLU A O 1
ATOM 693 N N . HIS A 1 84 ? 10.195 -16.563 -5.540 1.00 72.94 84 HIS A N 1
ATOM 694 C CA . HIS A 1 84 ? 9.889 -17.478 -6.639 1.00 72.94 84 HIS A CA 1
ATOM 695 C C . HIS A 1 84 ? 8.447 -17.991 -6.616 1.00 72.94 84 HIS A C 1
ATOM 697 O O . HIS A 1 84 ? 7.876 -18.214 -7.683 1.00 72.94 84 HIS A O 1
ATOM 703 N N . ASN A 1 85 ? 7.857 -18.173 -5.429 1.00 75.31 85 ASN A N 1
ATOM 704 C CA . ASN A 1 85 ? 6.536 -18.800 -5.276 1.00 75.31 85 ASN A CA 1
ATOM 705 C C . ASN A 1 85 ? 5.453 -17.866 -4.717 1.00 75.31 85 ASN A C 1
ATOM 707 O O . ASN A 1 85 ? 4.271 -18.099 -4.963 1.00 75.31 85 ASN A O 1
ATOM 711 N N . TYR A 1 86 ? 5.834 -16.835 -3.961 1.00 80.69 86 TYR A N 1
ATOM 712 C CA . TYR A 1 86 ? 4.919 -15.889 -3.324 1.00 80.69 86 TYR A CA 1
ATOM 713 C C . TYR A 1 86 ? 5.594 -14.519 -3.201 1.00 80.69 86 TYR A C 1
ATOM 715 O O . TYR A 1 86 ? 6.053 -14.092 -2.136 1.00 80.69 86 TYR A O 1
ATOM 723 N N . ASN A 1 87 ? 5.736 -13.869 -4.354 1.00 83.75 87 ASN A N 1
ATOM 724 C CA . ASN A 1 87 ? 6.557 -12.673 -4.500 1.00 83.75 87 ASN A CA 1
ATOM 725 C C . ASN A 1 87 ? 5.778 -11.397 -4.138 1.00 83.75 87 ASN A C 1
ATOM 727 O O . ASN A 1 87 ? 4.638 -11.430 -3.673 1.00 83.75 87 ASN A O 1
ATOM 731 N N . CYS A 1 88 ? 6.389 -10.235 -4.382 1.00 86.62 88 CYS A N 1
ATOM 732 C CA . CYS A 1 88 ? 5.796 -8.941 -4.042 1.00 86.62 88 CYS A CA 1
ATOM 733 C C . CYS A 1 88 ? 4.430 -8.688 -4.697 1.00 86.62 88 CYS A C 1
ATOM 735 O O . CYS A 1 88 ? 3.596 -8.006 -4.100 1.00 86.62 88 CYS A O 1
ATOM 737 N N . VAL A 1 89 ? 4.158 -9.261 -5.874 1.00 88.06 89 VAL A N 1
ATOM 738 C CA . VAL A 1 89 ? 2.862 -9.150 -6.559 1.00 88.06 89 VAL A CA 1
ATOM 739 C C . VAL A 1 89 ? 1.799 -9.979 -5.845 1.00 88.06 89 VAL A C 1
ATOM 741 O O . VAL A 1 89 ? 0.708 -9.470 -5.591 1.00 88.06 89 VAL A O 1
ATOM 744 N N . ASP A 1 90 ? 2.093 -11.226 -5.487 1.00 89.25 90 ASP A N 1
ATOM 745 C CA . ASP A 1 90 ? 1.134 -12.077 -4.774 1.00 89.25 90 ASP A CA 1
ATOM 746 C C . ASP A 1 90 ? 0.859 -11.540 -3.369 1.00 89.25 90 ASP A C 1
ATOM 748 O O . ASP A 1 90 ? -0.298 -11.324 -3.002 1.00 89.25 90 ASP A O 1
ATOM 752 N N . PHE A 1 91 ? 1.924 -11.192 -2.642 1.00 91.69 91 PHE A N 1
ATOM 753 C CA . PHE A 1 91 ? 1.831 -10.609 -1.308 1.00 91.69 91 PHE A CA 1
ATOM 754 C C . PHE A 1 91 ? 0.957 -9.351 -1.293 1.00 91.69 91 PHE A C 1
ATOM 756 O O . PHE A 1 91 ? 0.016 -9.247 -0.505 1.00 91.69 91 PHE A O 1
ATOM 763 N N . SER A 1 92 ? 1.247 -8.381 -2.168 1.00 92.06 92 SER A N 1
ATOM 764 C CA . SER A 1 92 ? 0.518 -7.108 -2.177 1.00 92.06 92 SER A CA 1
ATOM 765 C C . SER A 1 92 ? -0.925 -7.260 -2.665 1.00 92.06 92 SER A C 1
ATOM 767 O O . SER A 1 92 ? -1.799 -6.551 -2.168 1.00 92.06 92 SER A O 1
ATOM 769 N N . ARG A 1 93 ? -1.215 -8.204 -3.573 1.00 93.81 93 ARG A N 1
ATOM 770 C CA . ARG A 1 93 ? -2.591 -8.525 -3.993 1.00 93.81 93 ARG A CA 1
ATOM 771 C C . ARG A 1 93 ? -3.419 -9.021 -2.810 1.00 93.81 93 ARG A C 1
ATOM 773 O O . ARG A 1 93 ? -4.523 -8.523 -2.578 1.00 93.81 93 ARG A O 1
ATOM 780 N N . ASP A 1 94 ? -2.889 -9.987 -2.070 1.00 94.81 94 ASP A N 1
ATOM 781 C CA . ASP A 1 94 ? -3.634 -10.666 -1.013 1.00 94.81 94 ASP A CA 1
ATOM 782 C C . ASP A 1 94 ? -3.749 -9.778 0.240 1.00 94.81 94 ASP A C 1
ATOM 784 O O . ASP A 1 94 ? -4.810 -9.717 0.866 1.00 94.81 94 ASP A O 1
ATOM 788 N N . ALA A 1 95 ? -2.726 -8.967 0.526 1.00 94.06 95 ALA A N 1
ATOM 789 C CA . ALA A 1 95 ? -2.787 -7.951 1.573 1.00 94.06 95 ALA A CA 1
ATOM 790 C C . ALA A 1 95 ? -3.817 -6.846 1.266 1.00 94.06 95 ALA A C 1
ATOM 792 O O . ALA A 1 95 ? -4.574 -6.443 2.150 1.00 94.06 95 ALA A O 1
ATOM 793 N N . VAL A 1 96 ? -3.910 -6.383 0.011 1.00 94.25 96 VAL A N 1
ATOM 794 C CA . VAL A 1 96 ? -4.947 -5.421 -0.417 1.00 94.25 96 VAL A CA 1
ATOM 795 C C . VAL A 1 96 ? -6.345 -6.002 -0.237 1.00 94.25 96 VAL A C 1
ATOM 797 O O . VAL A 1 96 ? -7.251 -5.293 0.202 1.00 94.25 96 VAL A O 1
ATOM 800 N N . LYS A 1 97 ? -6.534 -7.286 -0.560 1.00 93.56 97 LYS A N 1
ATOM 801 C CA . LYS A 1 97 ? -7.812 -7.968 -0.340 1.00 93.56 97 LYS A CA 1
ATOM 802 C C . LYS A 1 97 ? -8.187 -7.964 1.145 1.00 93.56 97 LYS A C 1
ATOM 804 O O . LYS A 1 97 ? -9.292 -7.540 1.471 1.00 93.56 97 LYS A O 1
ATOM 809 N N . MET A 1 98 ? -7.259 -8.346 2.023 1.00 94.69 98 MET A N 1
ATOM 810 C CA . MET A 1 98 ? -7.467 -8.336 3.476 1.00 94.69 98 MET A CA 1
ATOM 811 C C . MET A 1 98 ? -7.821 -6.934 4.000 1.00 94.69 98 MET A C 1
ATOM 813 O O . MET A 1 98 ? -8.774 -6.788 4.762 1.00 94.69 98 MET A O 1
ATOM 817 N N . LEU A 1 99 ? -7.118 -5.889 3.554 1.00 91.44 99 LEU A N 1
ATOM 818 C CA . LEU A 1 99 ? -7.399 -4.508 3.968 1.00 91.44 99 LEU A CA 1
ATOM 819 C C . LEU A 1 99 ? -8.803 -4.053 3.544 1.00 91.44 99 LEU A C 1
ATOM 821 O O . LEU A 1 99 ? -9.525 -3.446 4.333 1.00 91.44 99 LEU A O 1
ATOM 825 N N . ARG A 1 100 ? -9.228 -4.398 2.324 1.00 87.44 100 ARG A N 1
ATOM 826 C CA . ARG A 1 100 ? -10.581 -4.091 1.832 1.00 87.44 100 ARG A CA 1
ATOM 827 C C . ARG A 1 100 ? -11.668 -4.834 2.604 1.00 87.44 100 ARG A C 1
ATOM 829 O O . ARG A 1 100 ? -12.730 -4.267 2.839 1.00 87.44 100 ARG A O 1
ATOM 836 N N . GLU A 1 101 ? -11.409 -6.072 3.024 1.00 88.88 101 GLU A N 1
ATOM 837 C CA . GLU A 1 101 ? -12.315 -6.830 3.902 1.00 88.88 101 GLU A CA 1
ATOM 838 C C . GLU A 1 101 ? -12.482 -6.157 5.278 1.00 88.88 101 GLU A C 1
ATOM 840 O O . GLU A 1 101 ? -13.550 -6.268 5.875 1.00 88.88 101 GLU A O 1
ATOM 845 N N . HIS A 1 102 ? -11.483 -5.389 5.730 1.00 87.31 102 HIS A N 1
ATOM 846 C CA . HIS A 1 102 ? -11.540 -4.556 6.940 1.00 87.31 102 HIS A CA 1
ATOM 847 C C . HIS A 1 102 ? -12.037 -3.119 6.674 1.00 87.31 102 HIS A C 1
ATOM 849 O O . HIS A 1 102 ? -11.981 -2.268 7.555 1.00 87.31 102 HIS A O 1
ATOM 855 N N . GLY A 1 103 ? -12.550 -2.828 5.472 1.00 84.19 103 GLY A N 1
ATOM 856 C CA . GLY A 1 103 ? -13.158 -1.533 5.145 1.00 84.19 103 GLY A CA 1
ATOM 857 C C . GLY A 1 103 ? -12.169 -0.418 4.796 1.00 84.19 103 GLY A C 1
ATOM 858 O O . GLY A 1 103 ? -12.548 0.754 4.817 1.00 84.19 103 GLY A O 1
ATOM 859 N N . TYR A 1 104 ? -10.921 -0.764 4.475 1.00 86.56 104 TYR A N 1
ATOM 860 C CA . TYR A 1 104 ? -9.909 0.195 4.045 1.00 86.56 104 TYR A CA 1
ATOM 861 C C . TYR A 1 104 ? -9.852 0.348 2.519 1.00 86.56 104 TYR A C 1
ATOM 863 O O . TYR A 1 104 ? -9.925 -0.629 1.765 1.00 86.56 104 TYR A O 1
ATOM 871 N N . ASP A 1 105 ? -9.606 1.579 2.061 1.00 85.75 105 ASP A N 1
ATOM 872 C CA . ASP A 1 105 ? -9.334 1.867 0.653 1.00 85.75 105 ASP A CA 1
ATOM 873 C C . ASP A 1 105 ? -7.867 1.566 0.325 1.00 85.75 105 ASP A C 1
ATOM 875 O O . ASP A 1 105 ? -6.979 2.406 0.479 1.00 85.75 105 ASP A O 1
ATOM 879 N N . ALA A 1 106 ? -7.609 0.325 -0.081 1.00 91.81 106 ALA A N 1
ATOM 880 C CA . ALA A 1 106 ? -6.283 -0.143 -0.464 1.00 91.81 106 ALA A CA 1
ATOM 881 C C . ALA A 1 106 ? -6.220 -0.523 -1.949 1.00 91.81 106 ALA A C 1
ATOM 883 O O . ALA A 1 106 ? -7.183 -1.047 -2.526 1.00 91.81 106 ALA A O 1
ATOM 884 N N . ARG A 1 107 ? -5.059 -0.328 -2.576 1.00 91.75 107 ARG A N 1
ATOM 885 C CA . ARG A 1 107 ? -4.773 -0.786 -3.942 1.00 91.75 107 ARG A CA 1
ATOM 886 C C . ARG A 1 107 ? -3.349 -1.306 -4.075 1.00 91.75 107 ARG A C 1
ATOM 888 O O . ARG A 1 107 ? -2.443 -0.864 -3.379 1.00 91.75 107 ARG A O 1
ATOM 895 N N . GLN A 1 108 ? -3.165 -2.242 -4.999 1.00 93.62 108 GLN A N 1
ATOM 896 C CA . GLN A 1 108 ? -1.840 -2.690 -5.401 1.00 93.62 108 GLN A CA 1
ATOM 897 C C . GLN A 1 108 ? -1.270 -1.680 -6.395 1.00 93.62 108 GLN A C 1
ATOM 899 O O . GLN A 1 108 ? -1.945 -1.298 -7.354 1.00 93.62 108 GLN A O 1
ATOM 904 N N . VAL A 1 109 ? -0.024 -1.281 -6.177 1.00 89.06 109 VAL A N 1
ATOM 905 C CA . VAL A 1 109 ? 0.741 -0.427 -7.085 1.00 89.06 109 VAL A CA 1
ATOM 906 C C . VAL A 1 109 ? 1.991 -1.181 -7.509 1.00 89.06 109 VAL A C 1
ATOM 908 O O . VAL A 1 109 ? 2.557 -1.938 -6.726 1.00 89.06 109 VAL A O 1
ATOM 911 N N . GLN A 1 110 ? 2.399 -0.998 -8.762 1.00 89.31 110 GLN A N 1
ATOM 912 C CA . GLN A 1 110 ? 3.605 -1.600 -9.321 1.00 89.31 110 GLN A CA 1
ATOM 913 C C . GLN A 1 110 ? 4.527 -0.511 -9.861 1.00 89.31 110 GLN A C 1
ATOM 915 O O . GLN A 1 110 ? 4.065 0.467 -10.454 1.00 89.31 110 GLN A O 1
ATOM 920 N N . GLY A 1 111 ? 5.829 -0.689 -9.679 1.00 84.94 111 GLY A N 1
ATOM 921 C CA . GLY A 1 111 ? 6.833 0.231 -10.190 1.00 84.94 111 GLY A CA 1
ATOM 922 C C . GLY A 1 111 ? 8.238 -0.122 -9.723 1.00 84.94 111 GLY A C 1
ATOM 923 O O . GLY A 1 111 ? 8.544 -1.275 -9.427 1.00 84.94 111 GLY A O 1
ATOM 924 N N . HIS A 1 112 ? 9.098 0.891 -9.664 1.00 80.62 112 HIS A N 1
ATOM 925 C CA . HIS A 1 112 ? 10.509 0.722 -9.343 1.00 80.62 112 HIS A CA 1
ATOM 926 C C . HIS A 1 112 ? 10.871 1.426 -8.033 1.00 80.62 112 HIS A C 1
ATOM 928 O O . HIS A 1 112 ? 10.664 2.633 -7.887 1.00 80.62 112 HIS A O 1
ATOM 934 N N . CYS A 1 113 ? 11.444 0.677 -7.091 1.00 69.12 113 CYS A N 1
ATOM 935 C CA . CYS A 1 113 ? 11.987 1.229 -5.854 1.00 69.12 113 CYS A CA 1
ATOM 936 C C . CYS A 1 113 ? 13.423 1.705 -6.089 1.00 69.12 113 CYS A C 1
ATOM 938 O O . CYS A 1 113 ? 14.281 0.911 -6.466 1.00 69.12 113 CYS A O 1
ATOM 940 N N . LYS A 1 114 ? 13.697 2.987 -5.808 1.00 70.12 114 LYS A N 1
ATOM 941 C CA . LYS A 1 114 ? 15.022 3.610 -6.006 1.00 70.12 114 LYS A CA 1
ATOM 942 C C . LYS A 1 114 ? 16.165 2.862 -5.303 1.00 70.12 114 LYS A C 1
ATOM 944 O O . LYS A 1 114 ? 17.290 2.888 -5.786 1.00 70.12 114 LYS A O 1
ATOM 949 N N . GLU A 1 115 ? 15.875 2.203 -4.183 1.00 66.44 115 GLU A N 1
ATOM 950 C CA . GLU A 1 115 ? 16.863 1.503 -3.348 1.00 66.44 115 GLU A CA 1
ATOM 951 C C . GLU A 1 115 ? 17.036 0.017 -3.707 1.00 66.44 115 GLU A C 1
ATOM 953 O O . GLU A 1 115 ? 17.949 -0.636 -3.206 1.00 66.44 115 GLU A O 1
ATOM 958 N N . HIS A 1 116 ? 16.217 -0.520 -4.619 1.00 58.72 116 HIS A N 1
ATOM 959 C CA . HIS A 1 116 ? 16.273 -1.920 -5.049 1.00 58.72 116 HIS A CA 1
ATOM 960 C C . HIS A 1 116 ? 16.488 -2.025 -6.568 1.00 58.72 116 HIS A C 1
ATOM 962 O O . HIS A 1 116 ? 15.565 -2.373 -7.309 1.00 58.72 116 HIS A O 1
ATOM 968 N N . PRO A 1 117 ? 17.717 -1.759 -7.057 1.00 54.50 117 PRO A N 1
ATOM 969 C CA . PRO A 1 117 ? 18.018 -1.690 -8.489 1.00 54.50 117 PRO A CA 1
ATOM 970 C C . PRO A 1 117 ? 17.818 -3.019 -9.236 1.00 54.50 117 PRO A C 1
ATOM 972 O O . PRO A 1 117 ? 17.638 -3.013 -10.451 1.00 54.50 117 PRO A O 1
ATOM 975 N N . SER A 1 118 ? 17.821 -4.157 -8.535 1.00 57.50 118 SER A N 1
ATOM 976 C CA . SER A 1 118 ? 17.563 -5.482 -9.112 1.00 57.50 118 SER A CA 1
ATOM 977 C C . SER A 1 118 ? 16.079 -5.770 -9.366 1.00 57.50 118 SER A C 1
ATOM 979 O O . SER A 1 118 ? 15.768 -6.637 -10.180 1.00 57.50 118 SER A O 1
ATOM 981 N N . ASN A 1 119 ? 15.159 -5.046 -8.718 1.00 58.16 119 ASN A N 1
ATOM 982 C CA . ASN A 1 119 ? 13.721 -5.269 -8.846 1.00 58.16 119 ASN A CA 1
ATOM 983 C C . ASN A 1 119 ? 13.117 -4.248 -9.818 1.00 58.16 119 ASN A C 1
ATOM 985 O O . ASN A 1 119 ? 12.608 -3.189 -9.445 1.00 58.16 119 ASN A O 1
ATOM 989 N N . ILE A 1 120 ? 13.204 -4.571 -11.111 1.00 60.53 120 ILE A N 1
ATOM 990 C CA . ILE A 1 120 ? 12.653 -3.739 -12.192 1.00 60.53 120 ILE A CA 1
ATOM 991 C C . ILE A 1 120 ? 11.115 -3.656 -12.083 1.00 60.53 120 ILE A C 1
ATOM 993 O O . ILE A 1 120 ? 10.535 -2.657 -12.495 1.00 60.53 120 ILE A O 1
ATOM 997 N N . ASN A 1 121 ? 10.472 -4.646 -11.449 1.00 73.06 121 ASN A N 1
ATOM 998 C CA . ASN A 1 121 ? 9.029 -4.697 -11.213 1.00 73.06 121 ASN A CA 1
ATOM 999 C C . ASN A 1 121 ? 8.733 -5.077 -9.752 1.00 73.06 121 ASN A C 1
ATOM 1001 O O . ASN A 1 121 ? 8.539 -6.251 -9.442 1.00 73.06 121 ASN A O 1
ATOM 1005 N N . HIS A 1 122 ? 8.712 -4.093 -8.851 1.00 85.88 122 HIS A N 1
ATOM 1006 C CA . HIS A 1 122 ? 8.270 -4.280 -7.469 1.00 85.88 122 HIS A CA 1
ATOM 1007 C C . HIS A 1 122 ? 6.792 -3.904 -7.329 1.00 85.88 122 HIS A C 1
ATOM 1009 O O . HIS A 1 122 ? 6.327 -2.961 -7.971 1.00 85.88 122 HIS A O 1
ATOM 1015 N N . ALA A 1 123 ? 6.061 -4.619 -6.479 1.00 88.25 123 ALA A N 1
ATOM 1016 C CA . ALA A 1 123 ? 4.677 -4.311 -6.148 1.00 88.25 123 ALA A CA 1
ATOM 1017 C C . ALA A 1 123 ? 4.532 -4.025 -4.652 1.00 88.25 123 ALA A C 1
ATOM 1019 O O . ALA A 1 123 ? 5.066 -4.759 -3.822 1.00 88.25 123 ALA A O 1
ATOM 1020 N N . TRP A 1 124 ? 3.792 -2.973 -4.314 1.00 90.44 124 TRP A N 1
ATOM 1021 C CA . TRP A 1 124 ? 3.526 -2.562 -2.938 1.00 90.44 124 TRP A CA 1
ATOM 1022 C C . TRP A 1 124 ? 2.056 -2.191 -2.741 1.00 90.44 124 TRP A C 1
ATOM 1024 O O . TRP A 1 124 ? 1.275 -2.061 -3.688 1.00 90.44 124 TRP A O 1
ATOM 1034 N N . ILE A 1 125 ? 1.677 -2.060 -1.475 1.00 92.19 125 ILE A N 1
ATOM 1035 C CA . ILE A 1 125 ? 0.332 -1.685 -1.053 1.00 92.19 125 ILE A CA 1
ATOM 1036 C C . ILE A 1 125 ? 0.290 -0.162 -0.940 1.00 92.19 125 ILE A C 1
ATOM 1038 O O . ILE A 1 125 ? 1.130 0.434 -0.270 1.00 92.19 125 ILE A O 1
ATOM 1042 N N . GLU A 1 126 ? -0.694 0.468 -1.569 1.00 91.44 126 GLU A N 1
ATOM 1043 C CA . GLU A 1 126 ? -1.037 1.864 -1.319 1.00 91.44 126 GLU A CA 1
ATOM 1044 C C . GLU A 1 126 ? -2.358 1.921 -0.549 1.00 91.44 126 GLU A C 1
ATOM 1046 O O . GLU A 1 126 ? -3.339 1.288 -0.946 1.00 91.44 126 GLU A O 1
ATOM 1051 N N . LEU A 1 127 ? -2.366 2.664 0.557 1.00 88.69 127 LEU A N 1
ATOM 1052 C CA . LEU A 1 127 ? -3.491 2.799 1.476 1.00 88.69 127 LEU A CA 1
ATOM 1053 C C . LEU A 1 127 ? -3.936 4.263 1.522 1.00 88.69 127 LEU A C 1
ATOM 1055 O O . LEU A 1 127 ? -3.141 5.148 1.839 1.00 88.69 127 LEU A O 1
ATOM 1059 N N . CYS A 1 128 ? -5.205 4.518 1.216 1.00 85.75 128 CYS A N 1
ATOM 1060 C CA . CYS A 1 128 ? -5.819 5.834 1.335 1.00 85.75 128 CYS A CA 1
ATOM 1061 C C . CYS A 1 128 ? -6.543 5.949 2.679 1.00 85.75 128 CYS A C 1
ATOM 1063 O O . CYS A 1 128 ? -7.529 5.258 2.934 1.00 85.75 128 CYS A O 1
ATOM 1065 N N . LEU A 1 129 ? -6.044 6.843 3.533 1.00 85.38 129 LEU A N 1
ATOM 1066 C CA . LEU A 1 129 ? -6.610 7.135 4.845 1.00 85.38 129 LE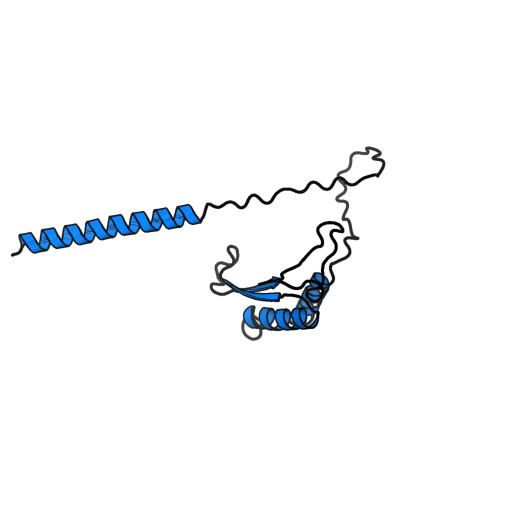U A CA 1
ATOM 1067 C C . LEU A 1 129 ? -7.267 8.514 4.825 1.00 85.38 129 LEU A C 1
ATOM 1069 O O . LEU A 1 129 ? -6.680 9.485 4.346 1.00 85.38 129 LEU A O 1
ATOM 1073 N N . TRP A 1 130 ? -8.473 8.595 5.370 1.00 81.56 130 TRP A N 1
ATOM 1074 C CA . TRP A 1 130 ? -9.230 9.835 5.500 1.00 81.56 130 TRP A CA 1
ATOM 1075 C C . TRP A 1 130 ? -9.227 10.230 6.967 1.00 81.56 130 TRP A C 1
ATOM 1077 O O . TRP A 1 130 ? -9.466 9.378 7.812 1.00 81.56 130 TRP A O 1
ATOM 1087 N N . TYR A 1 131 ? -8.952 11.491 7.278 1.00 81.31 131 TYR A N 1
ATOM 1088 C CA . TYR A 1 131 ? -8.966 11.987 8.652 1.00 81.31 131 TYR A CA 1
ATOM 1089 C C . TYR A 1 131 ? -9.911 13.172 8.763 1.00 81.31 131 TYR A C 1
ATOM 1091 O O . TYR A 1 131 ? -9.970 14.013 7.861 1.00 81.31 131 TYR A O 1
ATOM 1099 N N . ASP A 1 132 ? -10.639 13.236 9.870 1.00 76.25 132 ASP A N 1
ATOM 1100 C CA . ASP A 1 132 ? -11.465 14.384 10.196 1.00 76.25 132 ASP A CA 1
ATOM 1101 C C . ASP A 1 132 ? -10.565 15.570 10.551 1.00 76.25 132 ASP A C 1
ATOM 1103 O O . ASP A 1 132 ? -9.633 15.459 11.348 1.00 76.25 132 ASP A O 1
ATOM 1107 N N . ALA A 1 133 ? -10.821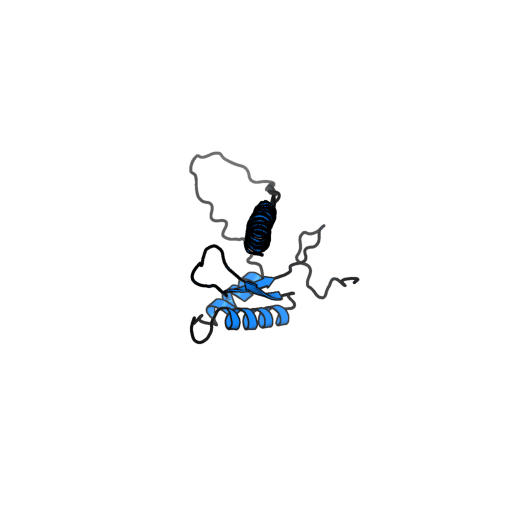 16.720 9.931 1.00 75.19 133 ALA A N 1
ATOM 1108 C CA . ALA A 1 133 ? -9.980 17.900 10.102 1.00 75.19 133 ALA A CA 1
ATOM 1109 C C . ALA A 1 133 ? -10.130 18.560 11.486 1.00 75.19 133 ALA A C 1
ATOM 1111 O O . ALA A 1 133 ? -9.272 19.352 11.876 1.00 75.19 133 ALA A O 1
ATOM 1112 N N . ILE A 1 134 ? -11.220 18.280 12.203 1.00 71.56 134 ILE A N 1
ATOM 1113 C CA . ILE A 1 134 ? -11.540 18.860 13.510 1.00 71.56 134 ILE A CA 1
ATOM 1114 C C . ILE A 1 134 ? -11.017 17.953 14.622 1.00 71.56 134 ILE A C 1
ATOM 1116 O O . ILE A 1 134 ? -10.363 18.441 15.544 1.00 71.56 134 ILE A O 1
ATOM 1120 N N . THR A 1 135 ? -11.303 16.653 14.552 1.00 78.50 135 THR A N 1
ATOM 1121 C CA . THR A 1 135 ? -10.934 15.695 15.606 1.00 78.50 135 THR A CA 1
ATOM 1122 C C . THR A 1 135 ? -9.568 15.056 15.371 1.00 78.50 135 THR A C 1
ATOM 1124 O O . THR A 1 135 ? -8.942 14.590 16.321 1.00 78.50 135 THR A O 1
ATOM 1127 N N . GLY A 1 136 ? -9.076 15.050 14.127 1.00 75.88 136 GLY A N 1
ATOM 1128 C CA . GLY A 1 136 ? -7.877 14.305 13.743 1.00 75.88 136 GLY A CA 1
ATOM 1129 C C . GLY A 1 136 ? -8.082 12.788 13.761 1.00 75.88 136 GLY A C 1
ATOM 1130 O O . GLY A 1 136 ? -7.109 12.039 13.680 1.00 75.88 136 GLY A O 1
ATOM 1131 N N . GLU A 1 137 ? -9.325 12.323 13.891 1.00 78.19 137 GLU A N 1
ATOM 1132 C CA . GLU A 1 137 ? -9.657 10.902 13.933 1.00 78.19 137 GLU A CA 1
ATOM 1133 C C . GLU A 1 137 ? -9.744 10.321 12.525 1.00 78.19 137 GLU A C 1
ATOM 1135 O O . GLU A 1 137 ? -10.107 11.004 11.565 1.00 78.19 137 GLU A O 1
ATOM 1140 N N . LEU A 1 138 ? -9.395 9.040 12.399 1.00 76.94 138 LEU A N 1
ATOM 1141 C CA . LEU A 1 138 ? -9.520 8.322 11.140 1.00 76.94 138 LEU A CA 1
ATOM 1142 C C . LEU A 1 138 ? -11.006 8.158 10.799 1.00 76.94 138 LEU A C 1
ATOM 1144 O O . LEU A 1 138 ? -11.774 7.633 11.602 1.00 76.94 138 LEU A O 1
ATOM 1148 N N . ILE A 1 139 ? -11.390 8.560 9.592 1.00 76.06 139 ILE A N 1
ATOM 1149 C CA . ILE A 1 139 ? -12.734 8.388 9.060 1.00 76.06 139 ILE A CA 1
ATOM 1150 C C . ILE A 1 139 ? -12.806 7.051 8.308 1.00 76.06 139 ILE A C 1
ATOM 1152 O O . ILE A 1 139 ? -12.105 6.872 7.304 1.00 76.06 139 ILE A O 1
ATOM 1156 N N . PRO A 1 140 ? -13.672 6.116 8.735 1.00 69.25 140 PRO A N 1
ATOM 1157 C CA . PRO A 1 140 ? -13.925 4.886 7.998 1.00 69.25 140 PRO A CA 1
ATOM 1158 C C . PRO A 1 140 ? -14.479 5.168 6.596 1.00 69.25 140 PRO A C 1
ATOM 1160 O O . PRO A 1 140 ? -15.313 6.057 6.407 1.00 69.25 140 PRO A O 1
ATOM 1163 N N . GLN A 1 141 ? -14.072 4.372 5.603 1.00 65.62 141 GLN A N 1
ATOM 1164 C CA . GLN A 1 141 ? -14.439 4.584 4.194 1.00 65.62 141 GLN A CA 1
ATOM 1165 C C . GLN A 1 141 ? -15.962 4.631 3.960 1.00 65.62 141 GLN A C 1
ATOM 1167 O O . GLN A 1 141 ? -16.433 5.307 3.049 1.00 65.62 141 GLN A O 1
ATOM 1172 N N . ASN A 1 142 ? -16.748 3.942 4.790 1.00 66.25 142 ASN A N 1
ATOM 1173 C CA . ASN A 1 142 ? -18.207 3.900 4.694 1.00 66.25 142 ASN A CA 1
ATOM 1174 C C . ASN A 1 142 ? -18.925 5.122 5.304 1.00 66.25 142 ASN A C 1
ATOM 1176 O O . ASN A 1 142 ? -20.147 5.206 5.185 1.00 66.25 142 ASN A O 1
ATOM 1180 N N . GLN A 1 143 ? -18.209 6.051 5.948 1.00 65.62 143 GLN A N 1
ATOM 1181 C CA . GLN A 1 143 ? -18.811 7.218 6.605 1.00 65.62 143 GLN A CA 1
ATOM 1182 C C . GLN A 1 143 ? -18.834 8.480 5.735 1.00 65.62 143 GLN A C 1
ATOM 1184 O O . GLN A 1 143 ? -19.653 9.367 5.975 1.00 65.62 143 GLN A O 1
ATOM 1189 N N . CYS A 1 144 ? -17.998 8.566 4.697 1.00 61.12 144 CYS A N 1
ATOM 1190 C CA . CYS A 1 144 ? -17.979 9.709 3.785 1.00 61.12 144 CYS A CA 1
ATOM 1191 C C . CYS A 1 144 ? -18.425 9.320 2.375 1.00 61.12 144 CYS A C 1
ATOM 1193 O O . CYS A 1 144 ? -17.831 8.462 1.726 1.00 61.12 144 CYS A O 1
ATOM 1195 N N . ILE A 1 145 ? -19.449 10.009 1.864 1.00 58.03 145 ILE A N 1
ATOM 1196 C CA . ILE A 1 145 ? -19.872 9.888 0.467 1.00 58.03 145 ILE A CA 1
ATOM 1197 C C . ILE A 1 145 ? -19.001 10.824 -0.366 1.00 58.03 145 ILE A C 1
ATOM 1199 O O . ILE A 1 145 ? -19.031 12.044 -0.198 1.00 58.03 145 ILE A O 1
ATOM 1203 N N . LYS A 1 146 ? -18.223 10.253 -1.284 1.00 58.75 146 LYS A N 1
ATOM 1204 C CA . LYS A 1 146 ? -17.486 11.024 -2.283 1.00 58.75 146 LYS A CA 1
ATOM 1205 C C . LYS A 1 146 ? -18.490 11.504 -3.332 1.00 58.75 146 LYS A C 1
ATOM 1207 O O . LYS A 1 146 ? -18.977 10.701 -4.122 1.00 58.75 146 LYS A O 1
ATOM 1212 N N . ASN A 1 147 ? -18.823 12.793 -3.332 1.00 52.59 147 ASN A N 1
ATOM 1213 C CA . ASN A 1 147 ? -19.548 13.380 -4.457 1.00 52.59 147 ASN A CA 1
ATOM 1214 C C . ASN A 1 147 ? -18.576 13.430 -5.644 1.00 52.59 147 ASN A C 1
ATOM 1216 O O . ASN A 1 147 ? -17.579 14.152 -5.584 1.00 52.59 147 ASN A O 1
ATOM 1220 N N . MET A 1 148 ? -18.818 12.587 -6.652 1.00 41.88 148 MET A N 1
ATOM 1221 C CA . MET A 1 148 ? -18.101 12.607 -7.932 1.00 41.88 148 MET A CA 1
ATOM 1222 C C . MET A 1 148 ? -18.679 13.671 -8.856 1.00 41.88 148 MET A C 1
ATOM 1224 O O . MET A 1 148 ? -19.922 13.819 -8.867 1.00 41.88 148 MET A O 1
#